Protein AF-A0A0F3ILJ1-F1 (afdb_monomer_lite)

Sequence (123 aa):
MVSAEGFHAVMDKQIALKQSRTVQGMDRKYFYNPMWSRLGDDSIGSPGTYFHKSPTMIDPFWHTLDQVLLRPSLLASFKSDALVVIDQIADKSLVERGKPASQFSDHLPLMIKLDMSLLLGGH

Organism: NCBI:txid1632867

InterPro domains:
  IPR036691 Endonuclease/exonuclease/phosphatase superfamily [SSF56219] (41-111)

Secondary structure (DSSP, 8-state):
--STTTT-EES-HHHHHT-EEEETTEEEE-EE-GGGGGSSTTSSSSS-SEE---SSS---SEE--S---B-GGGGGG--TTSEEE--EETTEESEETTEE-TTT-SBPPEEE---THHHH---

pLDDT: mean 93.64, std 7.49, range [45.72, 98.5]

Foldseek 3Di:
DCDLVPQVEDADLVVLLVQFDDDPNDTGGYWYWLCVQLADDNHAAANAFAADDDPDPDDSRHYHPDTDIHRSLQVQFFDSVQKHQDQDDDPDGCDDPRAGDVVVHRTTDIGGGGDCVSNVPPD

Radius of gyration: 16.92 Å; chains: 1; bounding box: 57×23×51 Å

Structure (mmCIF, N/CA/C/O backbone):
data_AF-A0A0F3ILJ1-F1
#
_entry.id   AF-A0A0F3ILJ1-F1
#
loop_
_atom_site.group_PDB
_atom_site.id
_atom_site.type_symbol
_atom_site.label_atom_id
_atom_site.label_alt_id
_atom_site.label_comp_id
_atom_site.label_asym_id
_atom_site.label_entity_id
_atom_site.label_seq_id
_atom_site.pdbx_PDB_ins_code
_atom_site.Cartn_x
_atom_site.Cartn_y
_atom_site.Cartn_z
_atom_site.occupancy
_atom_site.B_iso_or_equiv
_atom_site.auth_seq_id
_atom_site.auth_comp_id
_atom_site.auth_asym_id
_atom_site.auth_atom_id
_atom_site.pdbx_PDB_model_num
ATOM 1 N N . MET A 1 1 ? 2.628 7.230 9.545 1.00 84.19 1 MET A N 1
ATOM 2 C CA . MET A 1 1 ? 1.428 6.588 8.958 1.00 84.19 1 MET A CA 1
ATOM 3 C C . MET A 1 1 ? 0.647 5.725 9.952 1.00 84.19 1 MET A C 1
ATOM 5 O O . MET A 1 1 ? -0.552 5.921 10.069 1.00 84.19 1 MET A O 1
ATOM 9 N N . VAL A 1 2 ? 1.283 4.809 10.692 1.00 93.69 2 VAL A N 1
ATOM 10 C CA . VAL A 1 2 ? 0.563 3.871 11.590 1.00 93.69 2 VAL A CA 1
ATOM 11 C C . VAL A 1 2 ? 0.204 4.432 12.972 1.00 93.69 2 VAL A C 1
ATOM 13 O O . VAL A 1 2 ? -0.714 3.938 13.620 1.00 93.69 2 VAL A O 1
ATOM 16 N N . SER A 1 3 ? 0.917 5.465 13.435 1.00 96.25 3 SER A N 1
ATOM 17 C CA . SER A 1 3 ? 0.685 6.057 14.758 1.00 96.25 3 SER A CA 1
ATOM 18 C C . SER A 1 3 ? -0.743 6.587 14.900 1.00 96.25 3 SER A C 1
ATOM 20 O O . SER A 1 3 ? -1.249 7.235 13.983 1.00 96.25 3 SER A O 1
ATOM 22 N N . ALA A 1 4 ? -1.343 6.377 16.075 1.00 94.75 4 ALA A N 1
ATOM 23 C CA . ALA A 1 4 ? -2.635 6.950 16.463 1.00 94.75 4 ALA A CA 1
ATOM 24 C C . ALA A 1 4 ? -2.612 8.487 16.589 1.00 94.75 4 ALA A C 1
ATOM 26 O O . ALA A 1 4 ? -3.665 9.120 16.564 1.00 94.75 4 ALA A O 1
ATOM 27 N N . GLU A 1 5 ? -1.416 9.078 16.687 1.00 93.81 5 GLU A N 1
ATOM 28 C CA . GLU A 1 5 ? -1.171 10.528 16.607 1.00 93.81 5 GLU A CA 1
ATOM 29 C C . GLU A 1 5 ? -1.066 11.056 15.172 1.00 93.81 5 GLU A C 1
ATOM 31 O O . GLU A 1 5 ? -1.067 12.261 14.952 1.00 93.81 5 GLU A O 1
ATOM 36 N N . GLY A 1 6 ? -0.978 10.163 14.185 1.00 93.81 6 GLY A N 1
ATOM 37 C CA . GLY A 1 6 ? -0.971 10.515 12.769 1.00 93.81 6 GLY A CA 1
ATOM 38 C C . GLY A 1 6 ? -2.191 9.950 12.051 1.00 93.81 6 GLY A C 1
ATOM 39 O O . GLY A 1 6 ? -3.309 9.987 12.551 1.00 93.81 6 GLY A O 1
ATOM 40 N N . PHE A 1 7 ? -1.964 9.375 10.868 1.00 95.81 7 PHE A N 1
ATOM 41 C CA . PHE A 1 7 ? -3.032 8.767 10.068 1.00 95.81 7 PHE A CA 1
ATOM 42 C C . PHE A 1 7 ? -3.668 7.522 10.689 1.00 95.81 7 PHE A C 1
ATOM 44 O O . PHE A 1 7 ? -4.674 7.062 10.170 1.00 95.81 7 PHE A O 1
ATOM 51 N N . HIS A 1 8 ? -3.095 6.940 11.746 1.00 97.12 8 HIS A N 1
ATOM 52 C CA . HIS A 1 8 ? -3.641 5.751 12.404 1.00 97.12 8 HIS A CA 1
ATOM 53 C C . HIS A 1 8 ? -4.040 4.645 11.412 1.00 97.12 8 HIS A C 1
ATOM 55 O O . HIS A 1 8 ? -5.103 4.030 11.511 1.00 97.12 8 HIS A O 1
ATOM 61 N N . ALA A 1 9 ? -3.201 4.452 10.395 1.00 97.88 9 ALA A N 1
A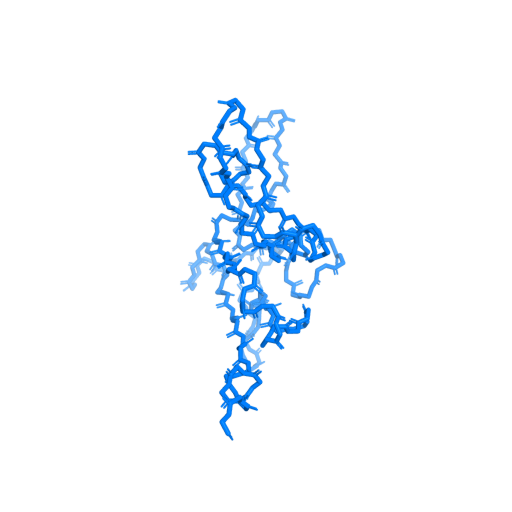TOM 62 C CA . ALA A 1 9 ? -3.479 3.538 9.304 1.00 97.88 9 ALA A CA 1
ATOM 63 C C . ALA A 1 9 ? -3.378 2.082 9.776 1.00 97.88 9 ALA A C 1
ATOM 65 O O . ALA A 1 9 ? -2.379 1.695 10.385 1.00 97.88 9 ALA A O 1
ATOM 66 N N . VAL A 1 10 ? -4.392 1.281 9.458 1.00 97.88 10 VAL A N 1
ATOM 67 C CA . VAL A 1 10 ? -4.450 -0.158 9.731 1.00 97.88 10 VAL A CA 1
ATOM 68 C C . VAL A 1 10 ? -4.538 -0.946 8.426 1.00 97.88 10 VAL A C 1
ATOM 70 O O . VAL A 1 10 ? -5.141 -0.497 7.452 1.00 97.88 10 VAL A O 1
ATOM 73 N N . MET A 1 11 ? -3.937 -2.133 8.409 1.00 95.50 11 MET A N 1
ATOM 74 C CA . MET A 1 11 ? -3.871 -2.997 7.222 1.00 95.50 11 MET A CA 1
ATOM 75 C C . MET A 1 11 ? -5.060 -3.957 7.086 1.00 95.50 11 MET A C 1
ATOM 77 O O . MET A 1 11 ? -5.217 -4.593 6.051 1.00 95.50 11 MET A O 1
ATOM 81 N N . ASP A 1 12 ? -5.891 -4.075 8.123 1.00 96.31 12 ASP A N 1
ATOM 82 C CA . ASP A 1 12 ? -7.042 -4.975 8.140 1.00 96.31 12 ASP A CA 1
ATOM 83 C C . ASP A 1 12 ? -8.352 -4.194 7.974 1.00 96.31 12 ASP A C 1
ATOM 85 O O . ASP A 1 12 ? -8.610 -3.217 8.688 1.00 96.31 12 ASP A O 1
ATOM 89 N N . LYS A 1 13 ? -9.192 -4.632 7.026 1.00 95.88 13 LYS A N 1
ATOM 90 C CA . LYS A 1 13 ? -10.475 -3.977 6.738 1.00 95.88 13 LYS A CA 1
ATOM 91 C C . LYS A 1 13 ? -11.432 -4.076 7.928 1.00 95.88 13 LYS A C 1
ATOM 93 O O . LYS A 1 13 ? -12.120 -3.102 8.214 1.00 95.88 13 LYS A O 1
ATOM 98 N N . GLN A 1 14 ? -11.464 -5.206 8.639 1.00 96.94 14 GLN A N 1
ATOM 99 C CA . GLN A 1 14 ? -12.380 -5.402 9.770 1.00 96.94 14 GLN A CA 1
ATOM 100 C C . GLN A 1 14 ? -12.014 -4.502 10.953 1.00 96.94 14 GLN A C 1
ATOM 102 O O . GLN A 1 14 ? -12.897 -3.943 11.599 1.00 96.94 14 GLN A O 1
ATOM 107 N N . ILE A 1 15 ? -10.723 -4.285 11.209 1.00 97.94 15 ILE A N 1
ATOM 108 C CA . ILE A 1 15 ? -10.254 -3.299 12.185 1.00 97.94 15 ILE A CA 1
ATOM 109 C C . ILE A 1 15 ? -10.615 -1.883 11.738 1.00 97.94 15 ILE A C 1
ATOM 111 O O . ILE A 1 15 ? -11.150 -1.125 12.543 1.00 97.94 15 ILE A O 1
ATOM 115 N N . ALA A 1 16 ? -10.387 -1.522 10.472 1.00 97.94 16 ALA A N 1
ATOM 116 C CA . ALA A 1 16 ? -10.738 -0.193 9.973 1.00 97.94 16 ALA A CA 1
ATOM 117 C C . ALA A 1 16 ? -12.245 0.099 10.085 1.00 97.94 16 ALA A C 1
ATOM 119 O O . ALA A 1 16 ? -12.629 1.214 10.436 1.00 97.94 16 ALA A O 1
ATOM 120 N N . LEU A 1 17 ? -13.099 -0.903 9.844 1.00 97.69 17 LEU A N 1
ATOM 121 C CA . LEU A 1 17 ? -14.558 -0.800 9.968 1.00 97.69 17 LEU A CA 1
ATOM 122 C C . LEU A 1 17 ? -15.036 -0.535 11.402 1.00 97.69 17 LEU A C 1
ATOM 124 O O . LEU A 1 17 ? -16.133 -0.012 11.569 1.00 97.69 17 LEU A O 1
ATOM 128 N N . LYS A 1 18 ? -14.207 -0.778 12.428 1.00 97.94 18 LYS A N 1
ATOM 129 C CA . LYS A 1 18 ? -14.477 -0.322 13.808 1.00 97.94 18 LYS A CA 1
ATOM 130 C C . LYS A 1 18 ? -14.385 1.200 13.965 1.00 97.94 18 LYS A C 1
ATOM 132 O O . LYS A 1 18 ? -14.693 1.715 15.031 1.00 97.94 18 LYS A O 1
ATOM 137 N N . GLN A 1 19 ? -13.987 1.908 12.905 1.00 97.94 19 GLN A N 1
ATOM 138 C CA . GLN A 1 19 ? -13.927 3.363 12.740 1.00 97.94 19 GLN A CA 1
ATOM 139 C C . GLN A 1 19 ? -12.880 4.084 13.588 1.00 97.94 19 GLN A C 1
ATOM 141 O O . GLN A 1 19 ? -12.164 4.934 13.055 1.00 97.94 19 GLN A O 1
ATOM 146 N N . SER A 1 20 ? -12.752 3.751 14.867 1.00 98.06 20 SER A N 1
ATOM 147 C CA . SER A 1 20 ? -11.814 4.388 15.785 1.00 98.06 20 SER A CA 1
ATOM 148 C C . SER A 1 20 ? -11.511 3.511 17.003 1.00 98.06 20 SER A C 1
ATOM 150 O O . SER A 1 20 ? -12.083 2.436 17.195 1.00 98.06 20 SER A O 1
ATOM 152 N N . ARG A 1 21 ? -10.569 3.968 17.833 1.00 97.75 21 ARG A N 1
ATOM 153 C CA . ARG A 1 21 ? -10.402 3.502 19.215 1.00 97.75 21 ARG A CA 1
ATOM 154 C C . ARG A 1 21 ? -9.925 4.643 20.104 1.00 97.75 21 ARG A C 1
ATOM 156 O O . ARG A 1 21 ? -9.235 5.550 19.636 1.00 97.75 21 ARG A O 1
ATOM 163 N N . THR A 1 22 ? -10.163 4.531 21.406 1.00 98.19 22 THR A N 1
ATOM 164 C CA . THR A 1 22 ? -9.562 5.438 22.386 1.00 98.19 22 THR A CA 1
ATOM 165 C C . THR A 1 22 ? -8.075 5.132 22.579 1.00 98.19 22 THR A C 1
ATOM 167 O O . THR A 1 22 ? -7.687 3.996 22.852 1.00 98.19 22 THR A O 1
ATOM 170 N N . VAL A 1 23 ? -7.231 6.155 22.458 1.00 97.75 23 VAL A N 1
ATOM 171 C CA . VAL A 1 23 ? -5.794 6.119 22.754 1.00 97.75 23 VAL A CA 1
ATOM 172 C C . VAL A 1 23 ? -5.474 7.338 23.609 1.00 97.75 23 VAL A C 1
ATOM 174 O O . VAL A 1 23 ? -5.793 8.456 23.219 1.00 97.75 23 VAL A O 1
ATOM 177 N N . GLN A 1 24 ? -4.885 7.121 24.789 1.00 96.81 24 GLN A N 1
ATOM 178 C CA . GLN A 1 24 ? -4.570 8.194 25.749 1.00 96.81 24 GLN A CA 1
ATOM 179 C C . GLN A 1 24 ? -5.776 9.112 26.048 1.00 96.81 24 GLN A C 1
ATOM 181 O O . GLN A 1 24 ? -5.667 10.333 26.047 1.00 96.81 24 GLN A O 1
ATOM 186 N N . GLY A 1 25 ? -6.957 8.516 26.249 1.00 97.12 25 GLY A N 1
ATOM 187 C CA . GLY A 1 25 ? -8.194 9.247 26.554 1.00 97.12 25 GLY A CA 1
ATOM 188 C C . GLY A 1 25 ? -8.848 9.964 25.366 1.00 97.12 25 GLY A C 1
ATOM 189 O O . GLY A 1 25 ? -9.923 10.528 25.529 1.00 97.12 25 GLY A O 1
ATOM 190 N N . MET A 1 26 ? -8.255 9.915 24.171 1.00 97.31 26 MET A N 1
ATOM 191 C CA . MET A 1 26 ? -8.794 10.550 22.966 1.00 97.31 26 MET A CA 1
ATOM 192 C C . MET A 1 26 ? -9.271 9.511 21.956 1.00 97.31 26 MET A C 1
ATOM 194 O O . MET A 1 26 ? -8.580 8.525 21.705 1.00 97.31 26 MET A O 1
ATOM 198 N N . ASP A 1 27 ? -10.428 9.740 21.337 1.00 97.81 27 ASP A N 1
ATOM 199 C CA . ASP A 1 27 ? -10.902 8.914 20.225 1.00 97.81 27 ASP A CA 1
ATOM 200 C C . ASP A 1 27 ? -10.084 9.192 18.955 1.00 97.81 27 ASP A C 1
ATOM 202 O O . ASP A 1 27 ? -10.009 10.329 18.484 1.00 97.81 27 ASP A O 1
ATOM 206 N N . ARG A 1 28 ? -9.437 8.157 18.409 1.00 98.00 28 ARG A N 1
ATOM 207 C CA . ARG A 1 28 ? -8.563 8.252 17.233 1.00 98.00 28 ARG A CA 1
ATOM 208 C C . ARG A 1 28 ? -9.123 7.418 16.094 1.00 98.00 28 ARG A C 1
ATOM 210 O O . ARG A 1 28 ? -9.271 6.202 16.217 1.00 98.00 28 ARG A O 1
ATOM 217 N N . LYS A 1 29 ? -9.452 8.097 14.991 1.00 97.94 29 LYS A N 1
ATOM 218 C CA . LYS A 1 29 ? -10.084 7.503 13.807 1.00 97.94 29 LYS A CA 1
ATOM 219 C C . LYS A 1 29 ? -9.075 6.767 12.945 1.00 97.94 29 LYS A C 1
ATOM 221 O O . LYS A 1 29 ? -8.027 7.314 12.614 1.00 97.94 29 LYS A O 1
ATOM 226 N N . TYR A 1 30 ? -9.469 5.594 12.478 1.00 98.50 30 TYR A N 1
ATOM 227 C CA . TYR A 1 30 ? -8.680 4.796 11.560 1.00 98.50 30 TYR A CA 1
ATOM 228 C C . TYR A 1 30 ? -8.696 5.346 10.131 1.00 98.50 30 TYR A C 1
ATOM 230 O O . TYR A 1 30 ? -9.664 5.958 9.656 1.00 98.50 30 TYR A O 1
ATOM 238 N N . PHE A 1 31 ? -7.616 5.037 9.424 1.00 98.50 31 PHE A N 1
ATOM 239 C CA . PHE A 1 31 ? -7.619 4.843 7.980 1.00 98.50 31 PHE A CA 1
ATOM 240 C C . PHE A 1 31 ? -7.329 3.374 7.684 1.00 98.50 31 PHE A C 1
ATOM 242 O O . PHE A 1 31 ? -6.565 2.733 8.399 1.00 98.50 31 PHE A O 1
ATOM 249 N N . TYR A 1 32 ? -7.898 2.846 6.609 1.00 97.88 32 TYR A N 1
ATOM 250 C CA . TYR A 1 32 ? -7.447 1.592 6.024 1.00 97.88 32 TYR A CA 1
ATOM 251 C C . TYR A 1 32 ? -6.321 1.869 5.032 1.00 97.88 32 TYR A C 1
ATOM 253 O O . TYR A 1 32 ? -6.417 2.805 4.236 1.00 97.88 32 TYR A O 1
ATOM 261 N N . ASN A 1 33 ? -5.279 1.047 5.057 1.00 97.31 33 ASN A N 1
ATOM 262 C CA . ASN A 1 33 ? -4.194 1.128 4.097 1.00 97.31 33 ASN A CA 1
ATOM 263 C C . ASN A 1 33 ? -4.029 -0.195 3.323 1.00 97.31 33 ASN A C 1
ATOM 265 O O . ASN A 1 33 ? -3.458 -1.152 3.855 1.00 97.31 33 ASN A O 1
ATOM 269 N N . PRO A 1 34 ? -4.482 -0.240 2.057 1.00 95.81 34 PRO A N 1
ATOM 270 C CA . PRO A 1 34 ? -4.299 -1.397 1.186 1.00 95.81 34 PRO A CA 1
ATOM 271 C C . PRO A 1 34 ? -2.865 -1.595 0.666 1.00 95.81 34 PRO A C 1
ATOM 273 O O . PRO A 1 34 ? -2.563 -2.688 0.183 1.00 95.81 34 PRO A O 1
ATOM 276 N N . MET A 1 35 ? -1.969 -0.605 0.771 1.00 95.38 35 MET A N 1
ATOM 277 C CA . MET A 1 35 ? -0.585 -0.686 0.272 1.00 95.38 35 MET A CA 1
ATOM 278 C C . MET A 1 35 ? 0.228 -1.798 0.926 1.00 95.38 35 MET A C 1
ATOM 280 O O . MET A 1 35 ? 1.138 -2.320 0.295 1.00 95.38 35 MET A O 1
ATOM 284 N N . TRP A 1 36 ? -0.123 -2.227 2.142 1.00 94.00 36 TRP A N 1
ATOM 285 C CA . TRP A 1 36 ? 0.516 -3.384 2.781 1.00 94.00 36 TRP A CA 1
ATOM 286 C C . TRP A 1 36 ? 0.415 -4.667 1.949 1.00 94.00 36 TRP A C 1
ATOM 288 O O . TRP A 1 36 ? 1.292 -5.514 2.034 1.00 94.00 36 TRP A O 1
ATOM 298 N N . SER A 1 37 ? -0.618 -4.794 1.112 1.00 93.12 37 SER A N 1
ATOM 299 C CA . SER A 1 37 ? -0.764 -5.925 0.187 1.00 93.12 37 SER A CA 1
ATOM 300 C C . SER A 1 37 ? 0.060 -5.789 -1.101 1.00 93.12 37 SER A C 1
ATOM 302 O O . SER A 1 37 ? 0.013 -6.676 -1.946 1.00 93.12 37 SER A O 1
ATOM 304 N N . ARG A 1 38 ? 0.769 -4.667 -1.285 1.00 94.19 38 ARG A N 1
ATOM 305 C CA . ARG A 1 38 ? 1.631 -4.371 -2.442 1.00 94.19 38 ARG A CA 1
ATOM 306 C C . ARG A 1 38 ? 3.123 -4.496 -2.099 1.00 94.19 38 ARG A C 1
ATOM 308 O O . ARG A 1 38 ? 3.955 -3.872 -2.745 1.00 94.19 38 ARG A O 1
ATOM 315 N N . LEU A 1 39 ? 3.444 -5.245 -1.046 1.00 92.50 39 LEU A N 1
ATOM 316 C CA . LEU A 1 39 ? 4.809 -5.507 -0.598 1.00 92.50 39 LEU A CA 1
ATOM 317 C C . LEU A 1 39 ? 5.121 -6.992 -0.787 1.00 92.50 39 LEU A C 1
ATOM 319 O O . LEU A 1 39 ? 4.431 -7.836 -0.217 1.00 92.50 39 LEU A O 1
ATOM 323 N N . GLY A 1 40 ? 6.180 -7.289 -1.539 1.00 92.25 40 GLY A N 1
ATOM 324 C CA . GLY A 1 40 ? 6.658 -8.655 -1.771 1.00 92.25 40 GLY A CA 1
ATOM 325 C C . GLY A 1 40 ? 6.085 -9.337 -3.016 1.00 92.25 40 GLY A C 1
ATOM 326 O O . GLY A 1 40 ? 5.273 -8.770 -3.751 1.00 92.25 40 GLY A O 1
ATOM 327 N N . ASP A 1 41 ? 6.550 -10.562 -3.251 1.00 90.19 41 ASP A N 1
ATOM 328 C CA . ASP A 1 41 ? 6.401 -11.274 -4.529 1.00 90.19 41 ASP A CA 1
ATOM 329 C C . ASP A 1 41 ? 4.952 -11.659 -4.870 1.00 90.19 41 ASP A C 1
ATOM 331 O O . ASP A 1 41 ? 4.611 -11.780 -6.041 1.00 90.19 41 ASP A O 1
ATOM 335 N N . ASP A 1 42 ? 4.076 -11.773 -3.867 1.00 90.12 42 ASP A N 1
ATOM 336 C CA . ASP A 1 42 ? 2.649 -12.082 -4.058 1.00 90.12 42 ASP A CA 1
ATOM 337 C C . ASP A 1 42 ? 1.792 -10.836 -4.369 1.00 90.12 42 ASP A C 1
ATOM 339 O O . ASP A 1 42 ? 0.557 -10.889 -4.404 1.00 90.12 42 ASP A O 1
ATOM 343 N N . SER A 1 43 ? 2.425 -9.679 -4.563 1.00 90.31 43 SER A N 1
ATOM 344 C CA . SER A 1 43 ? 1.722 -8.469 -4.975 1.00 90.31 43 SER A CA 1
ATOM 345 C C . SER A 1 43 ? 1.241 -8.554 -6.433 1.00 90.31 43 SER A C 1
ATOM 347 O O . SER A 1 43 ? 1.813 -9.212 -7.293 1.00 90.31 43 SER A O 1
ATOM 349 N N . ILE A 1 44 ? 0.137 -7.866 -6.720 1.00 88.19 44 ILE A N 1
ATOM 350 C CA . ILE A 1 44 ? -0.325 -7.619 -8.095 1.00 88.19 44 ILE A CA 1
ATOM 351 C C . ILE A 1 44 ? 0.561 -6.514 -8.664 1.00 88.19 44 ILE A C 1
ATOM 353 O O . ILE A 1 44 ? 0.493 -5.378 -8.176 1.00 88.19 44 ILE A O 1
ATOM 357 N N . GLY A 1 45 ? 1.321 -6.861 -9.699 1.00 88.38 45 GLY A N 1
ATOM 358 C CA . GLY A 1 45 ? 2.346 -6.011 -10.295 1.00 88.38 45 GLY A CA 1
ATOM 359 C C . GLY A 1 45 ? 3.696 -6.208 -9.608 1.00 88.38 45 GLY A C 1
ATOM 360 O O . GLY A 1 45 ? 4.020 -7.297 -9.141 1.00 88.38 45 GLY A O 1
ATOM 361 N N . SER A 1 46 ? 4.480 -5.138 -9.534 1.00 94.50 46 SER A N 1
ATOM 362 C CA . SER A 1 46 ? 5.795 -5.148 -8.889 1.00 94.50 46 SER A CA 1
ATOM 363 C C . SER A 1 46 ? 5.710 -5.117 -7.351 1.00 94.50 46 SER A C 1
ATOM 365 O O . SER A 1 46 ? 4.770 -4.526 -6.812 1.00 94.50 46 SER A O 1
ATOM 367 N N . PRO A 1 47 ? 6.723 -5.650 -6.627 1.00 94.50 47 PRO A N 1
ATOM 368 C CA . PRO A 1 47 ? 6.737 -5.820 -5.159 1.00 94.50 47 PRO A CA 1
ATOM 369 C C . PRO A 1 47 ? 6.906 -4.519 -4.348 1.00 94.50 47 PRO A C 1
ATOM 371 O O . PRO A 1 47 ? 7.346 -4.536 -3.196 1.00 94.50 47 PRO A O 1
ATOM 374 N N . GLY A 1 48 ? 6.566 -3.384 -4.951 1.00 95.88 48 GLY A N 1
ATOM 375 C CA . GLY A 1 48 ? 6.658 -2.036 -4.414 1.00 95.88 48 GLY A CA 1
ATOM 376 C C . GLY A 1 48 ? 6.488 -1.007 -5.530 1.00 95.88 48 GLY A C 1
ATOM 377 O O . GLY A 1 48 ? 6.365 -1.355 -6.701 1.00 95.88 48 GLY A O 1
ATOM 378 N N . THR A 1 49 ? 6.498 0.276 -5.179 1.00 96.88 49 THR A N 1
ATOM 379 C CA . THR A 1 49 ? 6.427 1.376 -6.156 1.00 96.88 49 THR A CA 1
ATOM 380 C C . THR A 1 49 ? 7.789 1.967 -6.472 1.00 96.88 49 THR A C 1
ATOM 382 O O . THR A 1 49 ? 7.960 2.571 -7.516 1.00 96.88 49 THR A O 1
ATOM 385 N N . TYR A 1 50 ? 8.773 1.791 -5.601 1.00 97.00 50 TYR A N 1
ATOM 386 C CA . TYR A 1 50 ? 10.074 2.431 -5.708 1.00 97.00 50 TYR A CA 1
ATOM 387 C C . TYR A 1 50 ? 11.174 1.413 -5.447 1.00 97.00 50 TYR A C 1
ATOM 389 O O . TYR A 1 50 ? 11.063 0.625 -4.507 1.00 97.00 50 TYR A O 1
ATOM 397 N N . PHE A 1 51 ? 12.236 1.444 -6.252 1.00 96.62 51 PHE A N 1
ATOM 398 C CA . PHE A 1 51 ? 13.421 0.626 -6.022 1.00 96.62 51 PHE A CA 1
ATOM 399 C C . PHE A 1 51 ? 14.614 1.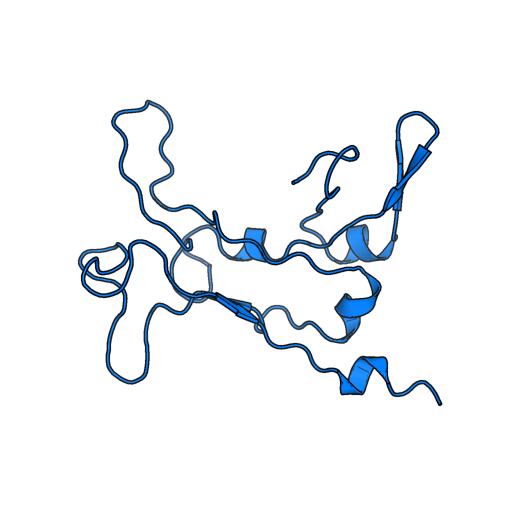508 -5.686 1.00 96.62 51 PHE A C 1
ATOM 401 O O . PHE A 1 51 ? 15.013 2.368 -6.475 1.00 96.62 51 PHE A O 1
ATOM 408 N N . HIS A 1 52 ? 15.251 1.222 -4.562 1.00 94.75 52 HIS A N 1
ATOM 409 C CA . HIS A 1 52 ? 16.493 1.851 -4.158 1.00 94.75 52 HIS A CA 1
ATOM 410 C C . HIS A 1 52 ? 17.475 0.801 -3.680 1.00 94.75 52 HIS A C 1
ATOM 412 O O . HIS A 1 52 ? 17.089 -0.215 -3.131 1.00 94.75 52 HIS A O 1
ATOM 418 N N . LYS A 1 53 ? 18.763 1.040 -3.909 1.00 94.38 53 LYS A N 1
ATOM 419 C CA . LYS A 1 53 ? 19.820 0.194 -3.370 1.00 94.38 53 LYS A CA 1
ATOM 420 C C . LYS A 1 53 ? 20.768 1.060 -2.564 1.00 94.38 53 LYS A C 1
ATOM 422 O O . LYS A 1 53 ? 21.421 1.941 -3.120 1.00 94.38 53 LYS A O 1
ATOM 427 N N . SER A 1 54 ? 20.873 0.750 -1.285 1.00 92.69 54 SER A N 1
ATOM 428 C CA . SER A 1 54 ? 21.700 1.413 -0.293 1.00 92.69 54 SER A CA 1
ATOM 429 C C . SER A 1 54 ? 22.715 0.419 0.294 1.00 92.69 54 SER A C 1
ATOM 431 O O . SER A 1 54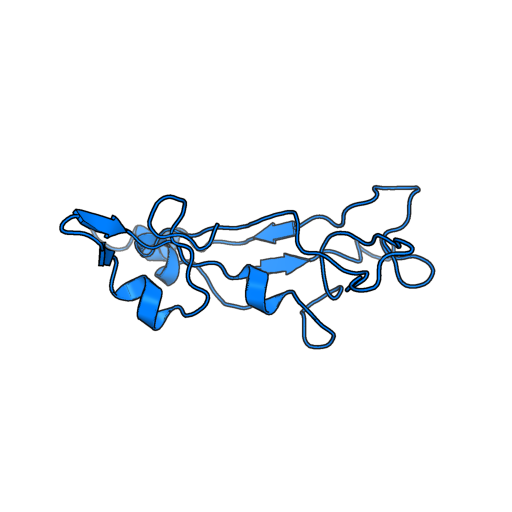 ? 22.422 -0.767 0.430 1.00 92.69 54 SER A O 1
ATOM 433 N N . PRO A 1 55 ? 23.928 0.857 0.679 1.00 93.12 55 PRO A N 1
ATOM 434 C CA . PRO A 1 55 ? 24.916 0.005 1.348 1.00 93.12 55 PRO A CA 1
ATOM 435 C C . PRO A 1 55 ? 24.598 -0.256 2.839 1.00 93.12 55 PRO A C 1
ATOM 437 O O . PRO A 1 55 ? 25.491 -0.603 3.611 1.00 93.12 55 PRO A O 1
ATOM 440 N N . THR A 1 56 ? 23.358 -0.046 3.284 1.00 94.88 56 THR A N 1
ATOM 441 C CA . THR A 1 56 ? 22.941 -0.201 4.684 1.00 94.88 56 THR A CA 1
ATOM 442 C C . THR A 1 56 ? 22.676 -1.659 5.056 1.00 94.88 56 THR A C 1
ATOM 444 O O . THR A 1 56 ? 22.330 -2.477 4.212 1.00 94.88 56 THR A O 1
ATOM 447 N N . MET A 1 57 ? 22.788 -1.990 6.350 1.00 92.44 57 MET A N 1
ATOM 448 C CA . MET A 1 57 ? 22.526 -3.353 6.853 1.00 92.44 57 MET A CA 1
ATOM 449 C C . MET A 1 57 ? 21.081 -3.820 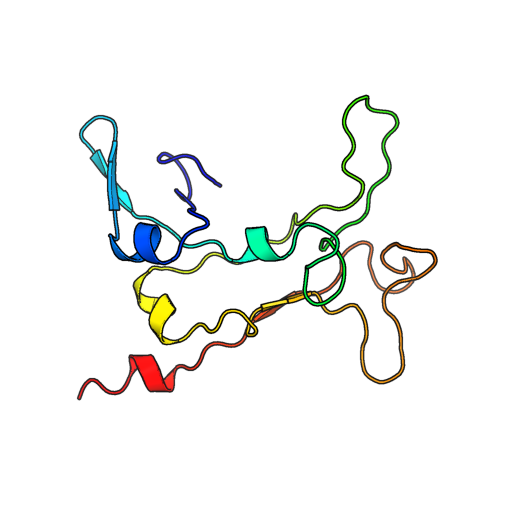6.636 1.00 92.44 57 MET A C 1
ATOM 451 O O . MET A 1 57 ? 20.824 -5.018 6.572 1.00 92.44 57 MET A O 1
ATOM 455 N N . ILE A 1 58 ? 20.139 -2.879 6.567 1.00 92.62 58 ILE A N 1
ATOM 456 C CA . ILE A 1 58 ? 18.733 -3.142 6.279 1.00 92.62 58 ILE A CA 1
ATOM 457 C C . ILE A 1 58 ? 18.404 -2.369 5.010 1.00 92.62 58 ILE A C 1
ATOM 459 O O . ILE A 1 58 ? 18.444 -1.137 5.008 1.00 92.62 58 ILE A O 1
ATOM 463 N N . ASP A 1 59 ? 18.112 -3.101 3.943 1.00 92.31 59 ASP A N 1
ATOM 464 C CA . ASP A 1 59 ? 17.658 -2.555 2.672 1.00 92.31 59 ASP A CA 1
ATOM 465 C C . ASP A 1 59 ? 16.680 -3.554 2.030 1.00 92.31 59 ASP A C 1
ATOM 467 O O . ASP A 1 59 ? 17.107 -4.624 1.594 1.00 92.31 59 ASP A O 1
ATOM 471 N N . PRO A 1 60 ? 15.363 -3.274 2.026 1.00 93.00 60 PRO A N 1
ATOM 472 C CA . PRO A 1 60 ? 14.386 -4.145 1.379 1.00 93.00 60 PRO A CA 1
ATOM 473 C C . PRO A 1 60 ? 14.435 -4.039 -0.152 1.00 93.00 60 PRO A C 1
ATOM 475 O O . PRO A 1 60 ? 13.768 -4.821 -0.827 1.00 93.00 60 PRO A O 1
ATOM 478 N N . PHE A 1 61 ? 15.210 -3.093 -0.693 1.00 95.50 61 PHE A N 1
ATOM 479 C CA . PHE A 1 61 ? 15.321 -2.711 -2.097 1.00 95.50 61 PHE A CA 1
ATOM 480 C C . PHE A 1 61 ? 14.046 -2.125 -2.705 1.00 95.50 61 PHE A C 1
ATOM 482 O O . PHE A 1 61 ? 14.066 -1.039 -3.279 1.00 95.50 61 PHE A O 1
ATOM 489 N N . TRP A 1 62 ? 12.923 -2.824 -2.571 1.00 96.44 62 TRP A N 1
ATOM 490 C CA . TRP A 1 62 ? 11.607 -2.349 -2.964 1.00 96.44 62 TRP A CA 1
ATOM 491 C C . TRP A 1 62 ? 10.893 -1.669 -1.798 1.00 96.44 62 TRP A C 1
ATOM 493 O O . TRP A 1 62 ? 10.890 -2.142 -0.661 1.00 96.44 62 TRP A O 1
ATOM 503 N N . HIS A 1 63 ? 10.246 -0.549 -2.101 1.00 95.56 63 HIS A N 1
ATOM 504 C CA . HIS A 1 63 ? 9.517 0.273 -1.150 1.00 95.56 63 HIS A CA 1
ATOM 505 C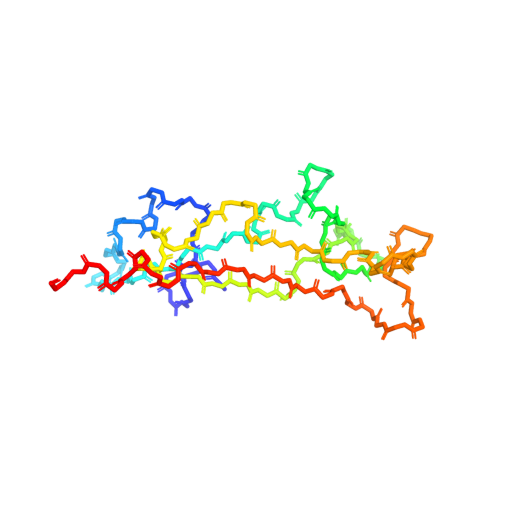 C . HIS A 1 63 ? 8.167 0.683 -1.734 1.00 95.56 63 HIS A C 1
ATOM 507 O O . HIS A 1 63 ? 8.043 0.936 -2.929 1.00 95.56 63 HIS A O 1
ATOM 513 N N . THR A 1 64 ? 7.158 0.842 -0.882 1.00 94.50 64 THR A N 1
ATOM 514 C CA . THR A 1 64 ? 5.918 1.557 -1.216 1.00 94.50 64 THR A CA 1
ATOM 515 C C . THR A 1 64 ? 5.982 2.929 -0.555 1.00 94.50 64 THR A C 1
ATOM 517 O O . THR A 1 64 ? 5.514 3.092 0.570 1.00 94.50 64 THR A O 1
ATOM 520 N N . LEU A 1 65 ? 6.646 3.908 -1.166 1.00 93.19 65 LEU A N 1
ATOM 521 C CA . LEU A 1 65 ? 6.700 5.261 -0.587 1.00 93.19 65 LEU A CA 1
ATOM 522 C C . LEU A 1 65 ? 5.413 6.037 -0.881 1.00 93.19 65 LEU A C 1
ATOM 524 O O . LEU A 1 65 ? 4.925 6.784 -0.035 1.00 93.19 65 LEU A O 1
ATOM 528 N N . ASP A 1 66 ? 4.828 5.773 -2.045 1.00 93.12 66 ASP A N 1
ATOM 529 C CA . ASP A 1 66 ? 3.524 6.270 -2.461 1.00 93.12 66 ASP A CA 1
ATOM 530 C C . ASP A 1 66 ? 2.422 5.519 -1.713 1.00 93.12 66 ASP A C 1
ATOM 532 O O . ASP A 1 66 ? 2.473 4.295 -1.569 1.00 93.12 66 ASP A O 1
ATOM 536 N N . GLN A 1 67 ? 1.436 6.248 -1.186 1.00 94.88 67 GLN A N 1
ATOM 537 C CA . GLN A 1 67 ? 0.452 5.686 -0.263 1.00 94.88 67 GLN A CA 1
ATOM 538 C C . GLN A 1 67 ? -0.982 6.016 -0.661 1.00 94.88 67 GLN A C 1
ATOM 540 O O . GLN A 1 67 ? -1.329 7.173 -0.886 1.00 94.88 67 GLN A O 1
ATOM 545 N N . VAL A 1 68 ? -1.840 4.995 -0.642 1.00 95.81 68 VAL A N 1
ATOM 546 C CA . VAL A 1 68 ? -3.297 5.147 -0.676 1.00 95.81 68 VAL A CA 1
ATOM 547 C C . VAL A 1 68 ? -3.841 4.867 0.720 1.00 95.81 68 VAL A C 1
ATOM 549 O O . VAL A 1 68 ? -3.617 3.798 1.284 1.00 95.81 68 VAL A O 1
ATOM 552 N N . LEU A 1 69 ? -4.590 5.823 1.268 1.00 97.06 69 LEU A N 1
ATOM 553 C CA . LEU A 1 69 ? -5.297 5.686 2.538 1.00 97.06 69 LEU A CA 1
ATOM 554 C C . LEU A 1 69 ? -6.791 5.903 2.320 1.00 97.06 69 LEU A C 1
ATOM 556 O O . LEU A 1 69 ? -7.202 6.918 1.761 1.00 97.06 69 LEU A O 1
ATOM 560 N N . LEU A 1 70 ? -7.610 4.972 2.802 1.00 97.12 70 LEU A N 1
ATOM 561 C CA . LEU A 1 70 ? -9.062 5.029 2.671 1.00 97.12 70 LEU A CA 1
ATOM 562 C C . LEU A 1 70 ? -9.712 5.281 4.025 1.00 97.12 70 LEU A C 1
ATOM 564 O O . LEU A 1 70 ? -9.381 4.646 5.029 1.00 97.12 70 LEU A O 1
ATOM 568 N N . ARG A 1 71 ? -10.683 6.197 4.058 1.00 96.62 71 ARG A N 1
ATOM 569 C CA . ARG A 1 71 ? -11.593 6.285 5.203 1.00 96.62 71 ARG A CA 1
ATOM 570 C C . ARG A 1 71 ? -12.469 5.029 5.252 1.00 96.62 71 ARG A C 1
ATOM 572 O O . ARG A 1 71 ? -12.835 4.527 4.190 1.00 96.62 71 ARG A O 1
ATOM 579 N N . PRO A 1 72 ? -12.866 4.555 6.448 1.00 96.25 72 PRO A N 1
ATOM 580 C CA . PRO A 1 72 ? -13.729 3.379 6.580 1.00 96.25 72 PRO A CA 1
ATOM 581 C C . PRO A 1 72 ? -15.021 3.457 5.752 1.00 96.25 72 PRO A C 1
ATOM 583 O O . PRO A 1 72 ? -15.459 2.450 5.209 1.00 96.25 72 PRO A O 1
ATOM 586 N N . SER A 1 73 ? -15.587 4.657 5.581 1.00 95.25 73 SER A N 1
ATOM 587 C CA . SER A 1 73 ? -16.782 4.890 4.759 1.00 95.25 73 SER A CA 1
ATOM 588 C C . SER A 1 73 ? -16.598 4.571 3.271 1.00 95.25 73 SER A C 1
ATOM 590 O O . SER A 1 73 ? -17.584 4.336 2.587 1.00 95.25 73 SER A O 1
ATOM 592 N N . LEU A 1 74 ? -15.363 4.530 2.765 1.00 95.88 74 LEU A N 1
ATOM 593 C CA . LEU A 1 74 ? -15.051 4.183 1.374 1.00 95.88 74 LEU A CA 1
ATOM 594 C C . LEU A 1 74 ? -14.773 2.685 1.186 1.00 95.88 74 LEU A C 1
ATOM 596 O O . LEU A 1 74 ? -14.505 2.243 0.076 1.00 95.88 74 LEU A O 1
ATOM 600 N N . LEU A 1 75 ? -14.807 1.873 2.247 1.00 95.50 75 LEU A N 1
ATOM 601 C CA . LEU A 1 75 ? -14.470 0.452 2.120 1.00 95.50 75 LEU A CA 1
ATOM 602 C C . LEU A 1 75 ? -15.503 -0.333 1.313 1.00 95.50 75 LEU A C 1
ATOM 604 O O . LEU A 1 75 ? -15.130 -1.295 0.648 1.00 95.50 75 LEU A O 1
ATOM 608 N N . ALA A 1 76 ? -16.766 0.100 1.317 1.00 94.38 76 ALA A N 1
ATOM 609 C CA . ALA A 1 76 ? -17.810 -0.493 0.484 1.00 94.38 76 ALA A CA 1
ATOM 610 C C . ALA A 1 76 ? -17.542 -0.299 -1.021 1.00 94.38 76 ALA A C 1
ATOM 612 O O . ALA A 1 76 ? -17.881 -1.171 -1.814 1.00 94.38 76 ALA A O 1
ATOM 613 N N . SER A 1 77 ? -16.883 0.798 -1.414 1.00 95.44 77 SER A N 1
ATOM 614 C CA . SER A 1 77 ? -16.530 1.077 -2.812 1.00 95.44 77 SER A CA 1
ATOM 615 C C . SER A 1 77 ? -15.179 0.497 -3.242 1.00 95.44 77 SER A C 1
ATOM 617 O O . SER A 1 77 ? -14.809 0.632 -4.409 1.00 95.44 77 SER A O 1
ATOM 619 N N . PHE A 1 78 ? -14.442 -0.158 -2.335 1.00 95.75 78 PHE A N 1
ATOM 620 C CA . PHE A 1 78 ? -13.077 -0.626 -2.575 1.00 95.75 78 PHE A CA 1
ATOM 621 C C . PHE A 1 78 ? -12.942 -2.158 -2.559 1.00 95.75 78 PHE A C 1
ATOM 623 O O . PHE A 1 78 ? -13.032 -2.820 -1.515 1.00 95.75 78 PHE A O 1
ATOM 630 N N . LYS A 1 79 ? -12.607 -2.726 -3.722 1.00 91.81 79 LYS A N 1
ATOM 631 C CA . LYS A 1 79 ? -12.234 -4.141 -3.876 1.00 91.81 79 LYS A CA 1
ATOM 632 C C . LYS A 1 79 ? -10.719 -4.319 -3.761 1.00 91.81 79 LYS A C 1
ATOM 634 O O . LYS A 1 79 ? -9.958 -3.395 -4.010 1.00 91.81 79 LYS A O 1
ATOM 639 N N . SER A 1 80 ? -10.266 -5.493 -3.326 1.00 77.50 80 SER A N 1
ATOM 640 C CA . SER A 1 80 ? -8.840 -5.723 -3.035 1.00 77.50 80 SER A CA 1
ATOM 641 C C . SER A 1 80 ? -7.947 -5.743 -4.285 1.00 77.50 80 SER A C 1
ATOM 643 O O . SER A 1 80 ? -6.765 -5.444 -4.182 1.00 77.50 80 SER A O 1
ATOM 645 N N . ASP A 1 81 ? -8.516 -6.049 -5.450 1.00 86.38 81 ASP A N 1
ATOM 646 C CA . ASP A 1 81 ? -7.891 -5.974 -6.778 1.00 86.38 81 ASP A CA 1
ATOM 647 C C . ASP A 1 81 ? -7.984 -4.572 -7.409 1.00 86.38 81 ASP A C 1
ATOM 649 O O . ASP A 1 81 ? -7.418 -4.323 -8.469 1.00 86.38 81 ASP A O 1
ATOM 653 N N . ALA A 1 82 ? -8.679 -3.634 -6.758 1.00 90.31 82 ALA A N 1
ATOM 654 C CA . ALA A 1 82 ? -8.885 -2.286 -7.270 1.00 90.31 82 ALA A CA 1
ATOM 655 C C . ALA A 1 82 ? -7.689 -1.352 -7.038 1.00 90.31 82 ALA A C 1
ATOM 657 O O . ALA A 1 82 ? -7.775 -0.188 -7.418 1.00 90.31 82 ALA A O 1
ATOM 658 N N . LEU A 1 83 ? -6.608 -1.832 -6.413 1.00 94.81 83 LEU A N 1
ATOM 659 C CA . LEU A 1 83 ? -5.333 -1.133 -6.266 1.00 94.81 83 LEU A CA 1
ATOM 660 C C . LEU A 1 83 ? -4.241 -1.924 -6.985 1.00 94.81 83 LEU A C 1
ATOM 662 O O . LEU A 1 83 ? -3.939 -3.056 -6.604 1.00 94.81 83 LEU A O 1
ATOM 666 N N . VAL A 1 84 ? -3.615 -1.295 -7.973 1.00 93.38 84 VAL A N 1
ATOM 667 C CA . VAL A 1 84 ? -2.592 -1.919 -8.814 1.00 93.38 84 VAL A CA 1
ATOM 668 C C . VAL A 1 84 ? -1.355 -1.030 -8.862 1.00 93.38 84 VAL A C 1
ATOM 670 O O . VAL A 1 84 ? -1.464 0.182 -9.069 1.00 93.38 84 VAL A O 1
ATOM 673 N N . VAL A 1 85 ? -0.185 -1.645 -8.678 1.00 95.81 85 VAL A N 1
ATOM 674 C CA . VAL A 1 85 ? 1.096 -1.055 -9.075 1.00 95.81 85 VAL A CA 1
ATOM 675 C C . VAL A 1 85 ? 1.255 -1.328 -10.563 1.00 95.81 85 VAL A C 1
ATOM 677 O O . VAL A 1 85 ? 1.307 -2.484 -10.973 1.00 95.81 85 VAL A O 1
ATOM 680 N N . ILE A 1 86 ? 1.271 -0.279 -11.377 1.00 95.75 86 ILE A N 1
ATOM 681 C CA . ILE A 1 86 ? 1.380 -0.426 -12.827 1.00 95.75 86 ILE A CA 1
ATOM 682 C C . ILE A 1 86 ? 2.857 -0.589 -13.177 1.00 95.75 86 ILE A C 1
ATOM 684 O O . ILE A 1 86 ? 3.636 0.353 -13.059 1.00 95.75 86 ILE A O 1
ATOM 688 N N . ASP A 1 87 ? 3.230 -1.772 -13.649 1.00 96.44 87 ASP A N 1
ATOM 689 C CA . ASP A 1 87 ? 4.573 -2.096 -14.139 1.00 96.44 87 ASP A CA 1
ATOM 690 C C . ASP A 1 87 ? 4.627 -2.338 -15.653 1.00 96.44 87 ASP A C 1
ATOM 692 O O . ASP A 1 87 ? 5.708 -2.486 -16.221 1.00 96.44 87 ASP A O 1
ATOM 696 N N . GLN A 1 88 ? 3.478 -2.289 -16.327 1.00 96.00 88 GLN A N 1
ATOM 697 C CA . GLN A 1 88 ? 3.358 -2.374 -17.775 1.00 96.00 88 GLN A CA 1
ATOM 698 C C . GLN A 1 88 ? 2.203 -1.498 -18.273 1.00 96.00 88 GLN A C 1
ATOM 700 O O . GLN A 1 88 ? 1.128 -1.453 -17.675 1.00 96.00 88 GLN A O 1
ATOM 705 N N . ILE A 1 89 ? 2.411 -0.820 -19.402 1.00 94.81 89 ILE A N 1
ATOM 706 C CA . ILE A 1 89 ? 1.372 -0.075 -20.120 1.00 94.81 89 ILE A CA 1
ATOM 707 C C . ILE A 1 89 ? 1.334 -0.594 -21.553 1.00 94.81 89 ILE A C 1
ATOM 709 O O . ILE A 1 89 ? 2.316 -0.463 -22.280 1.00 94.81 89 ILE A O 1
ATOM 713 N N . ALA A 1 90 ? 0.196 -1.163 -21.957 1.00 93.38 90 ALA A N 1
ATOM 714 C CA . ALA A 1 90 ? 0.063 -1.879 -23.226 1.00 93.38 90 ALA A CA 1
ATOM 715 C C . ALA A 1 90 ? 1.164 -2.951 -23.373 1.00 93.38 90 ALA A C 1
ATOM 717 O O . ALA A 1 90 ? 1.221 -3.870 -22.561 1.00 93.38 90 ALA A O 1
ATOM 718 N N . ASP A 1 91 ? 2.034 -2.839 -24.371 1.00 94.62 91 ASP A N 1
ATOM 719 C CA . ASP A 1 91 ? 3.171 -3.723 -24.650 1.00 94.62 91 ASP A CA 1
ATOM 720 C C . ASP A 1 91 ? 4.495 -3.243 -24.024 1.00 94.62 91 ASP A C 1
ATOM 722 O O . ASP A 1 91 ? 5.531 -3.896 -24.152 1.00 94.62 91 ASP A O 1
ATOM 726 N N . LYS A 1 92 ? 4.479 -2.107 -23.320 1.00 96.44 92 LYS A N 1
ATOM 727 C CA . LYS A 1 92 ? 5.674 -1.456 -22.791 1.00 96.44 92 LYS A CA 1
ATOM 728 C C . LYS A 1 92 ? 5.850 -1.715 -21.298 1.00 96.44 92 LYS A C 1
ATOM 730 O O . LYS A 1 92 ? 5.071 -1.223 -20.482 1.00 96.44 92 LYS A O 1
ATOM 735 N N . SER A 1 93 ? 6.918 -2.426 -20.936 1.00 96.81 93 SER A N 1
ATOM 736 C CA . SER A 1 93 ? 7.329 -2.584 -19.535 1.00 96.81 93 SER A CA 1
ATOM 737 C C . SER A 1 93 ? 7.853 -1.263 -18.960 1.00 96.81 93 SER A C 1
ATOM 739 O O . SER A 1 93 ? 8.674 -0.581 -19.582 1.00 96.81 93 SER A O 1
ATOM 741 N N . LEU A 1 94 ? 7.403 -0.923 -17.754 1.00 97.94 94 LEU A N 1
ATOM 742 C CA . LEU A 1 94 ? 7.948 0.148 -16.915 1.00 97.94 94 LEU A CA 1
ATOM 743 C C . LEU A 1 94 ? 9.054 -0.358 -15.981 1.00 97.94 94 LEU A C 1
ATOM 745 O O . LEU A 1 94 ? 9.656 0.439 -15.268 1.00 97.94 94 LEU A O 1
ATOM 749 N N . VAL A 1 95 ? 9.341 -1.661 -15.998 1.00 97.00 95 VAL A N 1
ATOM 750 C CA . VAL A 1 95 ? 10.408 -2.302 -15.225 1.00 97.00 95 VAL A CA 1
ATOM 751 C C . VAL A 1 95 ? 11.498 -2.801 -16.168 1.00 97.00 95 VAL A C 1
ATOM 753 O O . VAL A 1 95 ? 11.234 -3.491 -17.154 1.00 97.00 95 VAL A O 1
ATOM 756 N N . GLU A 1 96 ? 12.747 -2.478 -15.847 1.00 96.62 96 GLU A N 1
ATOM 757 C CA . GLU A 1 96 ? 13.933 -2.951 -16.553 1.00 96.62 96 GLU A CA 1
ATOM 758 C C . GLU A 1 96 ? 14.945 -3.496 -15.537 1.00 96.62 96 GLU A C 1
ATOM 760 O O . GLU A 1 96 ? 15.282 -2.835 -14.555 1.00 96.62 96 GLU A O 1
ATOM 765 N N . ARG A 1 97 ? 15.461 -4.712 -15.777 1.00 94.50 97 ARG A N 1
ATOM 766 C CA . ARG A 1 97 ? 16.471 -5.368 -14.916 1.00 94.50 97 ARG A CA 1
ATOM 767 C C . ARG A 1 97 ? 16.054 -5.429 -13.435 1.00 94.50 97 ARG A C 1
ATOM 769 O O . ARG A 1 97 ? 16.876 -5.218 -12.547 1.00 94.50 97 ARG A O 1
ATOM 776 N N . GLY A 1 98 ? 14.775 -5.713 -13.183 1.00 92.94 98 GLY A N 1
ATOM 777 C CA . GLY A 1 98 ? 14.236 -5.923 -11.835 1.00 92.94 98 GLY A CA 1
ATOM 778 C C . GLY A 1 98 ? 14.012 -4.651 -11.011 1.00 92.94 98 GLY A C 1
ATOM 779 O O . GLY A 1 98 ? 13.928 -4.745 -9.792 1.00 92.94 98 GLY A O 1
ATOM 780 N N . LYS A 1 99 ? 13.932 -3.477 -11.649 1.00 96.19 99 LYS A N 1
ATOM 781 C CA . LYS A 1 99 ? 13.612 -2.190 -11.009 1.00 96.19 99 LYS A CA 1
ATOM 782 C C . LYS A 1 99 ? 12.880 -1.244 -11.977 1.00 96.19 99 LYS A C 1
ATOM 784 O O . LYS A 1 99 ? 12.907 -1.508 -13.181 1.00 96.19 99 LYS A O 1
ATOM 789 N N . PRO A 1 100 ? 12.266 -0.142 -11.510 1.00 97.31 100 PRO A N 1
ATOM 790 C CA . PRO A 1 100 ? 11.641 0.844 -12.385 1.00 97.31 100 PRO A CA 1
ATOM 791 C C . PRO A 1 100 ? 12.634 1.373 -13.427 1.00 97.31 100 PRO A C 1
ATOM 793 O O . PRO A 1 1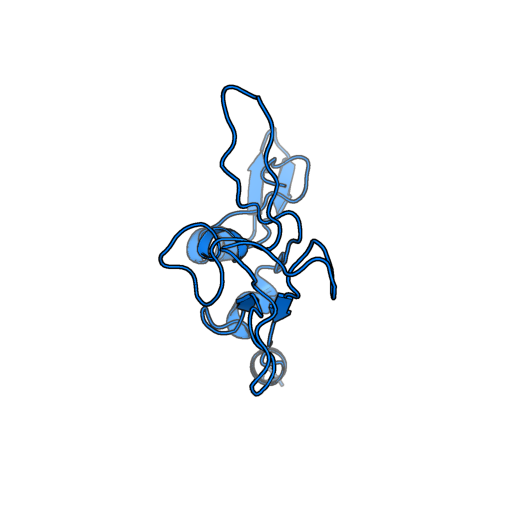00 ? 13.800 1.660 -13.129 1.00 97.31 100 PRO A O 1
ATOM 796 N N . ALA A 1 101 ? 12.183 1.447 -14.676 1.00 97.50 101 ALA A N 1
ATOM 797 C CA . ALA A 1 101 ? 12.986 1.887 -15.800 1.00 97.50 101 ALA A CA 1
ATOM 798 C C . ALA A 1 101 ? 13.192 3.406 -15.712 1.00 97.50 101 ALA A C 1
ATOM 800 O O . ALA A 1 101 ? 12.266 4.191 -15.926 1.00 97.50 101 ALA A O 1
ATOM 801 N N . SER A 1 102 ? 14.435 3.825 -15.462 1.00 94.69 102 SER A N 1
ATOM 802 C CA . SER A 1 102 ? 14.806 5.227 -15.206 1.00 94.69 102 SER A CA 1
ATOM 803 C C . SER A 1 102 ? 14.472 6.194 -16.344 1.00 94.69 102 SER A C 1
ATOM 805 O O . SER A 1 102 ? 14.426 7.400 -16.137 1.00 94.69 102 SER A O 1
ATOM 807 N N . GLN A 1 103 ? 14.249 5.673 -17.550 1.00 96.12 103 GLN A N 1
ATOM 808 C CA . GLN A 1 103 ? 13.775 6.443 -18.700 1.00 96.12 103 GLN A CA 1
ATOM 809 C C . GLN A 1 103 ? 12.341 6.988 -18.539 1.00 96.12 103 GLN A C 1
ATOM 811 O O . GLN A 1 103 ? 11.964 7.883 -19.290 1.00 96.12 103 GLN A O 1
ATOM 816 N N . PHE A 1 104 ? 11.540 6.457 -17.604 1.00 95.19 104 PHE A N 1
ATOM 817 C CA . PHE A 1 104 ? 10.185 6.947 -17.310 1.00 95.19 104 PHE A CA 1
ATOM 818 C C . PHE A 1 104 ? 10.120 7.657 -15.961 1.00 95.19 104 PHE A C 1
ATOM 820 O O . PHE A 1 104 ? 9.703 8.810 -15.895 1.00 95.19 104 PHE A O 1
ATOM 827 N N . SER A 1 105 ? 10.515 6.962 -14.896 1.00 95.88 105 SER A N 1
ATOM 828 C CA . SER A 1 105 ? 10.549 7.458 -13.521 1.00 95.88 105 SER A CA 1
ATOM 829 C C . SER A 1 105 ? 11.295 6.443 -12.650 1.00 95.88 105 SER A C 1
ATOM 831 O O . SER A 1 105 ? 11.439 5.275 -13.011 1.00 95.88 105 SER A O 1
ATOM 833 N N . ASP A 1 106 ? 11.790 6.888 -11.504 1.00 95.12 106 ASP A N 1
ATOM 834 C CA . ASP A 1 106 ? 12.276 6.038 -10.421 1.00 95.12 106 ASP A CA 1
ATOM 835 C C . ASP A 1 106 ? 11.139 5.422 -9.583 1.00 95.12 106 ASP A C 1
ATOM 837 O O . ASP A 1 106 ? 11.385 4.469 -8.842 1.00 95.12 106 ASP A O 1
ATOM 841 N N . HIS A 1 107 ? 9.901 5.897 -9.754 1.00 97.25 107 HIS A N 1
ATOM 842 C CA . HIS A 1 107 ? 8.684 5.339 -9.168 1.00 97.25 107 HIS A CA 1
ATOM 843 C C . HIS A 1 107 ? 7.769 4.703 -10.229 1.00 97.25 107 HIS A C 1
ATOM 845 O O . HIS A 1 107 ? 7.647 5.176 -11.359 1.00 97.25 107 HIS A O 1
ATOM 851 N N . LEU A 1 108 ? 7.065 3.642 -9.840 1.00 97.50 108 LEU A N 1
ATOM 852 C CA . LEU A 1 108 ? 5.968 3.047 -10.591 1.00 97.50 108 LEU A CA 1
ATOM 853 C C . LEU A 1 108 ? 4.648 3.741 -10.232 1.00 97.50 108 LEU A C 1
ATOM 855 O O . LEU A 1 108 ? 4.389 4.006 -9.054 1.00 97.50 108 LEU A O 1
ATOM 859 N N . PRO A 1 109 ? 3.780 4.002 -11.222 1.00 96.19 109 PRO A N 1
ATOM 860 C CA . PRO A 1 109 ? 2.487 4.607 -10.968 1.00 96.19 109 PRO A CA 1
ATOM 861 C C . PRO A 1 109 ? 1.552 3.668 -10.199 1.00 96.19 109 PRO A C 1
ATOM 863 O O . PRO A 1 109 ? 1.513 2.456 -10.417 1.00 96.19 109 PRO A O 1
ATOM 866 N N . LEU A 1 110 ? 0.733 4.264 -9.333 1.00 95.69 110 LEU A N 1
ATOM 867 C CA . LEU A 1 110 ? -0.375 3.593 -8.662 1.00 95.69 110 LEU A CA 1
ATOM 868 C C . LEU A 1 110 ? -1.692 3.934 -9.345 1.00 95.69 110 LEU A C 1
ATOM 870 O O . LEU A 1 110 ? -1.983 5.100 -9.612 1.00 95.69 110 LEU A O 1
ATOM 874 N N . MET A 1 111 ? -2.527 2.921 -9.544 1.00 94.62 111 MET A N 1
ATOM 875 C CA . MET A 1 111 ? -3.913 3.103 -9.950 1.00 94.62 111 MET A CA 1
ATOM 876 C C . MET A 1 111 ? -4.841 2.544 -8.884 1.00 94.62 111 MET A C 1
ATOM 878 O O . MET A 1 111 ? -4.669 1.417 -8.423 1.00 94.62 111 MET A O 1
ATOM 882 N N . ILE A 1 112 ? -5.851 3.337 -8.529 1.00 95.38 112 ILE A N 1
ATOM 883 C CA . ILE A 1 112 ? -6.946 2.918 -7.663 1.00 95.38 112 ILE A CA 1
ATOM 884 C C . ILE A 1 112 ? -8.290 3.142 -8.349 1.00 95.38 112 ILE A C 1
ATOM 886 O O . ILE A 1 112 ? -8.516 4.176 -8.977 1.00 95.38 112 ILE A O 1
ATOM 890 N N . LYS A 1 113 ? -9.205 2.188 -8.183 1.00 95.69 113 LYS A N 1
ATOM 891 C CA . LYS A 1 113 ? -10.597 2.304 -8.611 1.00 95.69 113 LYS A CA 1
ATOM 892 C C . LYS A 1 113 ? -11.535 2.240 -7.408 1.00 95.69 113 LYS A C 1
ATOM 894 O O . LYS A 1 113 ? -11.402 1.372 -6.551 1.00 95.69 113 LYS A O 1
ATOM 899 N N . LEU A 1 114 ? -12.506 3.149 -7.375 1.00 95.56 114 LEU A N 1
ATOM 900 C CA . LEU A 1 114 ? -13.588 3.163 -6.393 1.00 95.56 114 LEU A CA 1
ATOM 901 C C . LEU A 1 114 ? -14.927 3.119 -7.125 1.00 95.56 114 LEU A C 1
ATOM 903 O O . LEU A 1 114 ? -15.147 3.882 -8.065 1.00 95.56 114 LEU A O 1
ATOM 907 N N . ASP A 1 115 ? -15.818 2.232 -6.694 1.00 95.12 115 ASP A N 1
ATOM 908 C CA . ASP A 1 115 ? -17.188 2.189 -7.200 1.00 95.12 115 ASP A CA 1
ATOM 909 C C . ASP A 1 115 ? -18.085 3.132 -6.391 1.00 95.12 115 ASP A C 1
ATOM 911 O O . ASP A 1 115 ? -18.610 2.784 -5.332 1.00 95.12 115 ASP A O 1
ATOM 915 N N . MET A 1 116 ? -18.240 4.358 -6.889 1.00 91.94 116 MET A N 1
ATOM 916 C CA . MET A 1 116 ? -19.007 5.396 -6.199 1.00 91.94 116 MET A CA 1
ATOM 917 C C . MET A 1 116 ? -20.512 5.106 -6.152 1.00 91.94 116 MET A C 1
ATOM 919 O O . MET A 1 116 ? -21.196 5.647 -5.285 1.00 91.94 116 MET A O 1
ATOM 923 N N . SER A 1 117 ? -21.034 4.231 -7.020 1.00 92.62 117 SER A N 1
ATOM 924 C CA . SER A 1 117 ? -22.457 3.868 -7.003 1.00 92.62 117 SER A CA 1
ATOM 925 C C . SER A 1 117 ? -22.851 3.147 -5.707 1.00 92.62 117 SER A C 1
ATOM 927 O O . SER A 1 117 ? -23.949 3.350 -5.193 1.00 92.62 117 SER A O 1
ATOM 929 N N . LEU A 1 118 ? -21.912 2.409 -5.105 1.00 88.19 118 LEU A N 1
ATOM 930 C CA . LEU A 1 118 ? -22.099 1.684 -3.844 1.00 88.19 118 LEU A CA 1
ATOM 931 C C . LEU A 1 118 ? -22.173 2.595 -2.610 1.00 88.19 118 LEU A C 1
ATOM 933 O O . LEU A 1 118 ? -22.516 2.129 -1.527 1.00 88.19 118 LEU A O 1
ATOM 937 N N . LEU A 1 119 ? -21.846 3.881 -2.756 1.00 84.06 119 LEU A N 1
ATOM 938 C CA . LEU A 1 119 ? -21.931 4.872 -1.679 1.00 84.06 119 LEU A CA 1
ATOM 939 C C . LEU A 1 119 ? -23.180 5.752 -1.785 1.00 84.06 119 LEU A C 1
ATOM 941 O O . LEU A 1 119 ? -23.582 6.354 -0.795 1.00 84.06 119 LEU A O 1
ATOM 945 N N . LEU A 1 120 ? -23.776 5.839 -2.978 1.00 70.19 120 LEU A N 1
ATOM 946 C CA . LEU A 1 120 ? -24.881 6.750 -3.291 1.00 70.19 120 LEU A CA 1
ATOM 947 C C . LEU A 1 120 ? -26.256 6.059 -3.299 1.00 70.19 120 LEU A C 1
ATOM 949 O O . LEU A 1 120 ? -27.270 6.739 -3.396 1.00 70.19 120 LEU A O 1
ATOM 953 N N . GLY A 1 121 ? -26.314 4.731 -3.150 1.00 57.47 121 GLY A N 1
ATOM 954 C CA . GLY A 1 121 ? -27.553 3.934 -3.138 1.00 57.47 121 GLY A CA 1
ATOM 955 C C . GLY A 1 121 ? -28.388 4.011 -1.850 1.00 57.47 121 GLY A C 1
ATOM 956 O O . GLY A 1 121 ? -29.101 3.065 -1.535 1.00 57.47 121 GLY A O 1
ATOM 957 N N . GLY A 1 122 ? -28.265 5.097 -1.085 1.00 56.84 122 GLY A N 1
ATOM 958 C CA . GLY A 1 122 ? -28.990 5.341 0.162 1.00 56.84 122 GLY A CA 1
ATOM 959 C C . GLY A 1 122 ? -29.954 6.522 0.059 1.00 56.84 122 GLY A C 1
ATOM 960 O O . GLY A 1 122 ? -29.916 7.385 0.930 1.00 56.84 122 GLY A O 1
ATOM 961 N N . HIS A 1 123 ? -30.767 6.578 -0.999 1.00 45.72 123 HIS A N 1
ATOM 962 C CA . HIS A 1 123 ? -31.940 7.450 -1.121 1.00 45.72 123 HIS A CA 1
ATOM 963 C C . HIS A 1 123 ? -33.076 6.696 -1.805 1.00 45.72 123 HIS A C 1
ATOM 965 O O . HIS A 1 123 ? -32.808 6.081 -2.861 1.00 45.72 123 HIS A O 1
#